Protein AF-A0A0W1R6W5-F1 (afdb_monomer_lite)

Radius of gyration: 18.82 Å; chains: 1; bounding box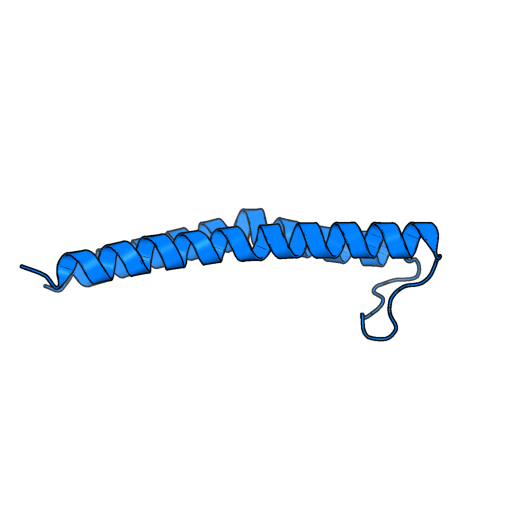: 54×17×51 Å

Secondary structure (DSSP, 8-state):
--HHHHHHHHHHHHHHHHHHHHHHHHHHHHHHHHHHHHHS---TTSPP-SSSHHHHHHHHHHHHHHIIIIIHHHHHHHHHHHHHHHHHT-

pLDDT: mean 73.28, std 10.13, range [45.28, 85.56]

Structure (mmCIF, N/CA/C/O backbone):
data_AF-A0A0W1R6W5-F1
#
_entry.id   AF-A0A0W1R6W5-F1
#
loop_
_atom_site.group_PDB
_atom_site.id
_atom_site.type_symbol
_atom_site.label_atom_id
_atom_site.label_alt_id
_atom_site.label_comp_id
_atom_site.label_asym_id
_atom_site.label_entity_id
_atom_site.label_seq_id
_atom_site.pdbx_PDB_ins_code
_atom_site.Cartn_x
_atom_site.Cartn_y
_atom_site.Cartn_z
_atom_site.occupancy
_atom_site.B_iso_or_equiv
_atom_site.auth_seq_id
_atom_site.auth_comp_id
_atom_site.auth_asym_id
_atom_site.auth_atom_id
_atom_site.pdbx_PDB_model_num
ATOM 1 N N . MET A 1 1 ? -35.680 -2.853 16.659 1.00 46.38 1 MET A N 1
ATOM 2 C CA . MET A 1 1 ? -34.745 -3.991 16.493 1.00 46.38 1 MET A CA 1
ATOM 3 C C . MET A 1 1 ? -34.049 -4.011 15.114 1.00 46.38 1 MET A C 1
ATOM 5 O O . MET A 1 1 ? -33.708 -5.079 14.637 1.00 46.38 1 MET A O 1
ATOM 9 N N . TYR A 1 2 ? -33.797 -2.854 14.473 1.00 48.72 2 TYR A N 1
ATOM 10 C CA . TYR A 1 2 ? -33.189 -2.768 13.123 1.00 48.72 2 TYR A CA 1
ATOM 11 C C . TYR A 1 2 ? -31.905 -1.911 13.059 1.00 48.72 2 TYR A C 1
ATOM 13 O O . TYR A 1 2 ? -31.228 -1.888 12.036 1.00 48.72 2 TYR A O 1
ATOM 21 N N . SER A 1 3 ? -31.519 -1.232 14.145 1.00 49.12 3 SER A N 1
ATOM 22 C CA . SER A 1 3 ? -30.357 -0.326 14.165 1.00 49.12 3 SER A CA 1
ATOM 23 C C . SER A 1 3 ? -29.006 -1.049 14.276 1.00 49.12 3 SER A C 1
ATOM 25 O O . SER A 1 3 ? -28.021 -0.597 13.700 1.00 49.12 3 SER A O 1
ATOM 27 N N . HIS A 1 4 ? -28.945 -2.201 14.953 1.00 45.28 4 HIS A N 1
ATOM 28 C CA . HIS A 1 4 ? -27.684 -2.926 15.175 1.00 45.28 4 HIS A CA 1
ATOM 29 C C . HIS A 1 4 ? -27.195 -3.729 13.955 1.00 45.28 4 HIS A C 1
ATOM 31 O O . HIS A 1 4 ? -25.998 -3.975 13.826 1.00 45.28 4 HIS A O 1
ATOM 37 N N . LEU A 1 5 ? -28.093 -4.108 13.038 1.00 49.44 5 LEU A N 1
ATOM 38 C CA . LEU A 1 5 ? -27.753 -4.863 11.822 1.00 49.44 5 LEU A CA 1
ATOM 39 C C . LEU A 1 5 ? -27.008 -4.002 10.794 1.00 49.44 5 LEU A C 1
ATOM 41 O O . LEU A 1 5 ? -26.051 -4.463 10.175 1.00 49.44 5 LEU A O 1
ATOM 45 N N . ARG A 1 6 ? -27.387 -2.725 10.669 1.00 51.34 6 ARG A N 1
ATOM 46 C CA . ARG A 1 6 ? -26.765 -1.790 9.723 1.00 51.34 6 ARG A CA 1
ATOM 47 C C . ARG A 1 6 ? -25.321 -1.450 10.109 1.00 51.34 6 ARG A C 1
ATOM 49 O O . ARG A 1 6 ? -24.470 -1.372 9.234 1.00 51.34 6 ARG A O 1
ATOM 56 N N . SER A 1 7 ? -25.046 -1.331 11.411 1.00 55.03 7 SER A N 1
ATOM 57 C CA . SER A 1 7 ? -23.709 -1.039 11.949 1.00 55.03 7 SER A CA 1
ATOM 58 C C . SER A 1 7 ? -22.726 -2.202 11.751 1.00 55.03 7 SER A C 1
ATOM 60 O O . SER A 1 7 ? -21.591 -1.980 11.330 1.00 55.03 7 SER A O 1
ATOM 62 N N . LYS A 1 8 ? -23.161 -3.453 11.961 1.00 55.62 8 LYS A N 1
ATOM 63 C CA . LYS A 1 8 ? -22.305 -4.633 11.738 1.00 55.62 8 LYS A CA 1
ATOM 64 C C . LYS A 1 8 ? -22.007 -4.873 10.258 1.00 55.62 8 LYS A C 1
ATOM 66 O O . LYS A 1 8 ? -20.872 -5.191 9.919 1.00 55.62 8 LYS A O 1
ATOM 71 N N . ALA A 1 9 ? -22.993 -4.660 9.383 1.00 62.00 9 ALA A N 1
ATOM 72 C CA . ALA A 1 9 ? -22.801 -4.745 7.936 1.00 62.00 9 ALA A CA 1
ATOM 73 C C . ALA A 1 9 ? -21.837 -3.663 7.421 1.00 62.00 9 ALA A C 1
ATOM 75 O O . ALA A 1 9 ? -20.931 -3.972 6.650 1.00 62.00 9 ALA A O 1
ATOM 76 N N . SER A 1 10 ? -21.957 -2.418 7.904 1.00 66.69 10 SER A N 1
ATOM 77 C CA . SER A 1 10 ? -20.992 -1.361 7.571 1.00 66.69 10 SER A CA 1
ATOM 78 C C . SER A 1 10 ? -19.584 -1.660 8.086 1.00 66.69 10 SER A C 1
ATOM 80 O O . SER A 1 10 ? -18.613 -1.280 7.445 1.00 66.69 10 SER A O 1
ATOM 82 N N . TYR A 1 11 ? -19.462 -2.372 9.209 1.00 65.12 11 TYR A N 1
ATOM 83 C CA . TYR A 1 11 ? -18.168 -2.752 9.771 1.00 65.12 11 TYR A CA 1
ATOM 84 C C . TYR A 1 11 ? -17.477 -3.847 8.964 1.00 65.12 11 TYR A C 1
ATOM 86 O O . TYR A 1 11 ? -16.299 -3.724 8.643 1.00 65.12 11 TYR A O 1
ATOM 94 N N . GLY A 1 12 ? -18.223 -4.891 8.589 1.00 71.56 12 GLY A N 1
ATOM 95 C CA . GLY A 1 12 ? -17.716 -5.931 7.694 1.00 71.56 12 GLY A CA 1
ATOM 96 C C . GLY A 1 12 ? -17.283 -5.358 6.345 1.00 71.56 12 GLY A C 1
ATOM 97 O O . GLY A 1 12 ? -16.232 -5.730 5.836 1.00 71.56 12 GLY A O 1
ATOM 98 N N . LEU A 1 13 ? -18.036 -4.388 5.814 1.00 77.81 13 LEU A N 1
ATOM 99 C CA . LEU A 1 13 ? -17.658 -3.661 4.601 1.00 77.81 13 LEU A CA 1
ATOM 100 C C . LEU A 1 13 ? -16.422 -2.779 4.794 1.00 77.81 13 LEU A C 1
ATOM 102 O O . LEU A 1 13 ? -15.574 -2.751 3.911 1.00 77.81 13 LEU A O 1
ATOM 106 N N . ALA A 1 14 ? -16.288 -2.086 5.928 1.00 72.62 14 ALA A N 1
A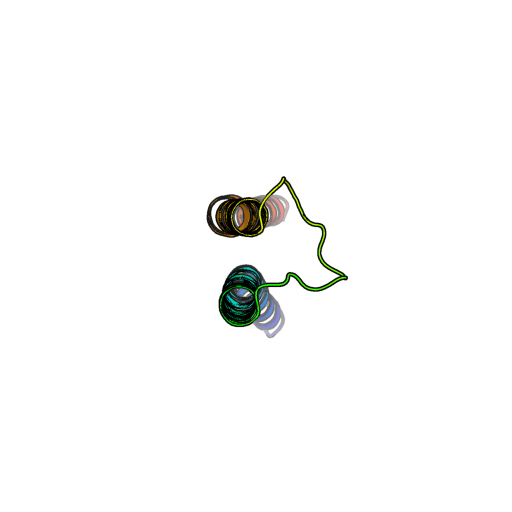TOM 107 C CA . ALA A 1 14 ? -15.118 -1.259 6.212 1.00 72.62 14 ALA A CA 1
ATOM 108 C C . ALA A 1 14 ? -13.843 -2.107 6.322 1.00 72.62 14 ALA A C 1
ATOM 110 O O . ALA A 1 14 ? -12.845 -1.792 5.684 1.00 72.62 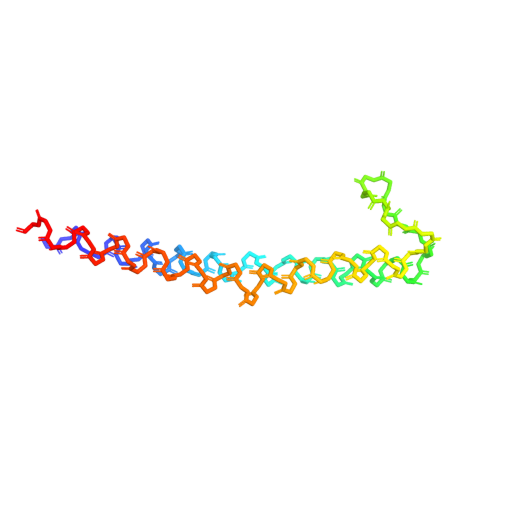14 ALA A O 1
ATOM 111 N N . VAL A 1 15 ? -13.892 -3.216 7.064 1.00 73.31 15 VAL A N 1
ATOM 112 C CA . VAL A 1 15 ? -12.765 -4.158 7.168 1.00 73.31 15 VAL A CA 1
ATOM 113 C C . VAL A 1 15 ? -12.473 -4.799 5.811 1.00 73.31 15 VAL A C 1
ATOM 115 O O . VAL A 1 15 ? -11.317 -4.864 5.403 1.00 73.31 15 VAL A O 1
ATOM 118 N N . GLY A 1 16 ? -13.515 -5.206 5.082 1.00 77.69 16 GLY A N 1
ATOM 119 C CA . GLY A 1 16 ? -13.384 -5.737 3.729 1.00 77.69 16 GLY A CA 1
ATOM 120 C C . GLY A 1 16 ? -12.706 -4.752 2.778 1.00 77.69 16 GLY A C 1
ATOM 121 O O . GLY A 1 16 ? -11.802 -5.149 2.056 1.00 77.69 16 GLY A O 1
ATOM 122 N N . LEU A 1 17 ? -13.068 -3.467 2.822 1.00 78.62 17 LEU A N 1
ATOM 123 C CA . LEU A 1 17 ? -12.423 -2.412 2.036 1.00 78.62 17 LEU A CA 1
ATOM 124 C C . LEU A 1 17 ? -10.968 -2.188 2.453 1.00 78.62 17 LEU A C 1
ATOM 126 O O . LEU A 1 17 ? -10.108 -2.089 1.586 1.00 78.62 17 LEU A O 1
ATOM 130 N N . ILE A 1 18 ? -10.675 -2.155 3.754 1.00 77.94 18 ILE A N 1
ATOM 131 C CA . ILE A 1 18 ? -9.306 -1.969 4.261 1.00 77.94 18 ILE A CA 1
ATOM 132 C C . ILE A 1 18 ? -8.375 -3.083 3.769 1.00 77.94 18 ILE A C 1
ATOM 134 O O . ILE A 1 18 ? -7.217 -2.809 3.481 1.00 77.94 18 ILE A O 1
ATOM 138 N N . VAL A 1 19 ? -8.872 -4.316 3.646 1.00 77.38 19 VAL A N 1
ATOM 139 C CA . VAL A 1 19 ? -8.098 -5.450 3.113 1.00 77.38 19 VAL A CA 1
ATOM 140 C C . VAL A 1 19 ? -8.102 -5.473 1.580 1.00 77.38 19 VAL A C 1
ATOM 142 O O . VAL A 1 19 ? -7.086 -5.772 0.961 1.00 77.38 19 VAL A O 1
ATOM 145 N N . ALA A 1 20 ? -9.224 -5.138 0.941 1.00 77.94 20 ALA A N 1
ATOM 146 C CA . ALA A 1 20 ? -9.356 -5.178 -0.514 1.00 77.94 20 ALA A CA 1
ATOM 147 C C . ALA A 1 20 ? -8.536 -4.092 -1.221 1.00 77.94 20 ALA A C 1
ATOM 149 O O . ALA A 1 20 ? -8.073 -4.322 -2.336 1.00 77.94 20 ALA A O 1
ATOM 150 N N . VAL A 1 21 ? -8.342 -2.929 -0.592 1.00 79.38 21 VAL A N 1
ATOM 151 C CA . VAL A 1 21 ? -7.551 -1.818 -1.144 1.00 79.38 21 VAL A CA 1
ATOM 152 C C . VAL A 1 21 ? -6.093 -2.220 -1.402 1.00 79.38 21 VAL A C 1
ATOM 154 O O . VAL A 1 21 ? -5.684 -2.128 -2.553 1.00 79.38 21 VAL A O 1
ATOM 157 N N . PRO A 1 22 ? -5.306 -2.708 -0.425 1.00 77.06 22 PRO A N 1
ATOM 158 C CA . PRO A 1 22 ? -3.927 -3.119 -0.681 1.00 77.06 22 PRO A CA 1
ATOM 159 C C . PRO A 1 22 ? -3.841 -4.276 -1.678 1.00 77.06 22 PRO A C 1
ATOM 161 O O . PRO A 1 22 ? -3.007 -4.224 -2.569 1.00 77.06 22 PRO A O 1
ATOM 164 N N . LEU A 1 23 ? -4.760 -5.249 -1.626 1.00 79.38 23 LEU A N 1
ATOM 165 C CA . LEU A 1 23 ? -4.775 -6.365 -2.583 1.00 79.38 23 LEU A CA 1
ATOM 166 C C . LEU A 1 23 ? -5.029 -5.914 -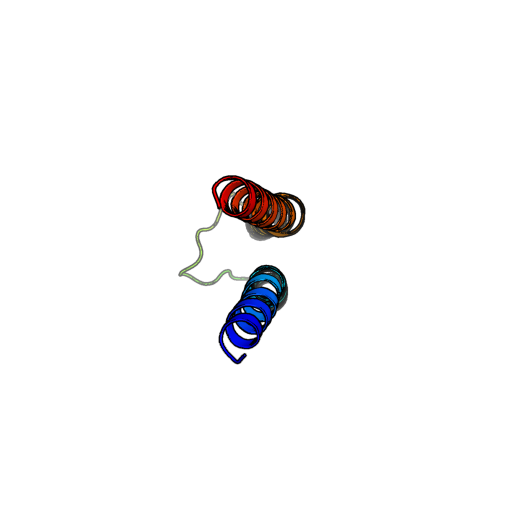4.028 1.00 79.38 23 LEU A C 1
ATOM 168 O O . LEU A 1 23 ? -4.387 -6.396 -4.960 1.00 79.38 23 LEU A O 1
ATOM 172 N N . THR A 1 24 ? -5.967 -4.986 -4.238 1.00 83.31 24 THR A N 1
ATOM 173 C CA . THR A 1 24 ? -6.198 -4.418 -5.577 1.00 83.31 24 THR A CA 1
ATOM 174 C C . THR A 1 24 ? -5.033 -3.544 -6.023 1.00 83.31 24 THR A C 1
ATOM 176 O O . THR A 1 24 ? -4.700 -3.542 -7.207 1.00 83.31 24 THR A O 1
ATOM 179 N N . LEU A 1 25 ? -4.382 -2.849 -5.090 1.00 79.75 25 LEU A N 1
ATOM 180 C CA . LEU A 1 25 ? -3.208 -2.033 -5.371 1.00 79.75 25 LEU A CA 1
ATOM 181 C C . LEU A 1 25 ? -1.987 -2.890 -5.747 1.00 79.75 25 LEU A C 1
ATOM 183 O O . LEU A 1 25 ? -1.303 -2.549 -6.707 1.00 79.75 25 LEU A O 1
ATOM 187 N N . GLU A 1 26 ? -1.763 -4.021 -5.072 1.00 79.19 26 GLU A N 1
ATOM 188 C CA . GLU A 1 26 ? -0.732 -5.017 -5.408 1.00 79.19 26 GLU A CA 1
ATOM 189 C C . GLU A 1 26 ? -0.956 -5.615 -6.800 1.00 79.19 26 GLU A C 1
ATOM 191 O O . GLU A 1 26 ? -0.023 -5.677 -7.597 1.00 79.19 26 GLU A O 1
ATOM 196 N N . LEU A 1 27 ? -2.196 -5.992 -7.135 1.00 82.81 27 LEU A N 1
ATOM 197 C CA . LEU A 1 27 ? -2.549 -6.494 -8.469 1.00 82.81 27 LEU A CA 1
ATOM 198 C C . LEU A 1 27 ? -2.291 -5.457 -9.567 1.00 82.81 27 LEU A C 1
ATOM 200 O O . LEU A 1 27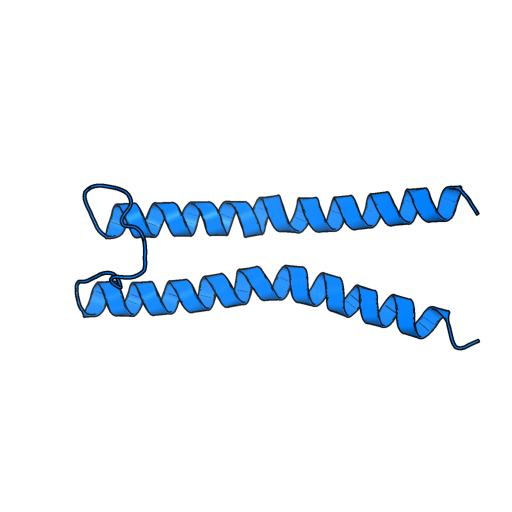 ? -1.723 -5.783 -10.611 1.00 82.81 27 LEU A O 1
ATOM 204 N N . LEU A 1 28 ? -2.697 -4.208 -9.330 1.00 82.44 28 LEU A N 1
ATOM 205 C CA . LEU A 1 28 ? -2.495 -3.117 -10.279 1.00 82.44 28 LEU A CA 1
ATOM 206 C C . LEU A 1 28 ? -1.000 -2.826 -10.475 1.00 82.44 28 LEU A C 1
ATOM 208 O O . LEU A 1 28 ? -0.552 -2.651 -11.607 1.00 82.44 28 LEU A O 1
ATOM 212 N N . PHE A 1 29 ? -0.223 -2.821 -9.387 1.00 78.75 29 PHE A N 1
ATOM 213 C CA . PHE A 1 29 ? 1.227 -2.649 -9.451 1.00 78.75 29 PHE A CA 1
ATOM 214 C C . PHE A 1 29 ? 1.920 -3.819 -10.141 1.00 78.75 29 PHE A C 1
ATOM 216 O O . PHE A 1 29 ? 2.818 -3.582 -10.941 1.00 78.75 29 PHE A O 1
ATOM 223 N N . GLY A 1 30 ? 1.498 -5.059 -9.889 1.00 78.56 30 GLY A N 1
ATOM 224 C CA . GLY A 1 30 ? 2.022 -6.234 -10.585 1.00 78.56 30 GLY A CA 1
ATOM 225 C C . GLY A 1 30 ? 1.841 -6.121 -12.098 1.00 78.56 30 GLY A C 1
ATOM 226 O O . GLY A 1 30 ? 2.795 -6.310 -12.845 1.00 78.56 30 GLY A O 1
ATOM 227 N N . HIS A 1 31 ? 0.655 -5.699 -12.543 1.00 81.19 31 HIS A N 1
ATOM 228 C CA . HIS A 1 31 ? 0.385 -5.494 -13.965 1.00 81.19 31 HIS A CA 1
ATOM 229 C C . HIS A 1 31 ? 1.226 -4.363 -14.576 1.00 81.19 31 HIS A C 1
ATOM 231 O O . HIS A 1 31 ? 1.786 -4.523 -15.657 1.00 81.19 31 HIS A O 1
ATOM 237 N N . LEU A 1 32 ? 1.367 -3.242 -13.859 1.00 78.44 32 LEU A N 1
ATOM 238 C CA . LEU A 1 32 ? 2.236 -2.140 -14.278 1.00 78.44 32 LEU A CA 1
ATOM 239 C C . LEU A 1 32 ? 3.698 -2.581 -14.380 1.00 78.44 32 LEU A C 1
ATOM 241 O O . LEU A 1 32 ? 4.383 -2.206 -15.325 1.00 78.44 32 LEU A O 1
ATOM 245 N N . LEU A 1 33 ? 4.187 -3.382 -13.433 1.00 77.62 33 LEU A N 1
ATOM 246 C CA . LEU A 1 33 ? 5.553 -3.897 -13.472 1.00 77.62 33 LEU A CA 1
ATOM 247 C C . LEU A 1 33 ? 5.767 -4.855 -14.641 1.00 77.62 33 LEU A C 1
ATOM 249 O O . LEU A 1 33 ? 6.803 -4.760 -15.293 1.00 77.62 33 LEU A O 1
ATOM 253 N N . ASP A 1 34 ? 4.796 -5.712 -14.950 1.00 80.56 34 ASP A N 1
ATOM 254 C CA . ASP A 1 34 ? 4.855 -6.577 -16.131 1.00 80.56 34 ASP A CA 1
ATOM 255 C C . ASP A 1 34 ? 4.918 -5.756 -17.430 1.00 80.56 34 ASP A C 1
ATOM 257 O O . ASP A 1 34 ? 5.752 -6.037 -18.294 1.00 80.56 34 ASP A O 1
ATOM 261 N N . GLU A 1 35 ? 4.107 -4.699 -17.560 1.00 76.94 35 GLU A N 1
ATOM 262 C CA . GLU A 1 35 ? 4.172 -3.781 -18.708 1.00 76.94 35 GLU A CA 1
ATOM 263 C C . GLU A 1 35 ? 5.516 -3.047 -18.791 1.00 76.94 35 GLU A C 1
ATOM 265 O O . GLU A 1 35 ? 6.082 -2.901 -19.876 1.00 76.94 35 GLU A O 1
ATOM 270 N N . VAL A 1 36 ? 6.063 -2.620 -17.654 1.00 75.50 36 VAL A N 1
ATOM 271 C CA . VAL A 1 36 ? 7.368 -1.956 -17.582 1.00 75.50 36 VAL A CA 1
ATOM 272 C C . VAL A 1 36 ? 8.503 -2.916 -17.942 1.00 75.50 36 VAL A C 1
ATOM 274 O O . VAL A 1 36 ? 9.438 -2.517 -18.633 1.00 75.50 36 VAL A O 1
ATOM 277 N N . VAL A 1 37 ? 8.443 -4.179 -17.516 1.00 75.88 37 VAL A N 1
ATOM 278 C CA . VAL A 1 37 ? 9.437 -5.206 -17.871 1.00 75.88 37 VAL A CA 1
ATOM 279 C C . VAL A 1 37 ? 9.338 -5.570 -19.354 1.00 75.88 37 VAL A C 1
ATOM 281 O O . VAL A 1 37 ? 10.366 -5.758 -20.004 1.00 75.88 37 VAL A O 1
ATOM 284 N N . ALA A 1 38 ? 8.124 -5.624 -19.908 1.00 78.38 38 ALA A N 1
ATOM 285 C CA . ALA A 1 38 ? 7.894 -5.935 -21.318 1.00 78.38 38 ALA A CA 1
ATOM 286 C C . ALA A 1 38 ? 8.229 -4.764 -22.263 1.00 78.38 38 ALA A C 1
ATOM 288 O O . ALA A 1 38 ? 8.736 -4.986 -23.363 1.00 78.38 38 ALA A O 1
ATOM 289 N N . GLY A 1 39 ? 7.939 -3.526 -21.852 1.00 74.06 39 GLY A N 1
ATOM 290 C CA . GLY A 1 39 ? 8.079 -2.309 -22.661 1.00 74.06 39 GLY A CA 1
ATOM 291 C C . GLY A 1 39 ? 9.301 -1.446 -22.331 1.00 74.06 39 GLY A C 1
ATOM 292 O O . GLY A 1 39 ? 9.629 -0.545 -23.101 1.00 74.06 39 GLY A O 1
ATOM 293 N N . GLY A 1 40 ? 9.977 -1.710 -21.212 1.00 66.19 40 GLY A N 1
ATOM 294 C CA . GLY A 1 40 ? 11.216 -1.055 -20.787 1.00 66.19 40 GLY A CA 1
ATOM 295 C C . GLY A 1 40 ? 11.077 0.375 -20.252 1.00 66.19 40 GLY A C 1
ATOM 296 O O . GLY A 1 40 ? 12.089 1.064 -20.149 1.00 66.19 40 GLY A O 1
ATOM 297 N N . GLN A 1 41 ? 9.868 0.851 -19.938 1.00 70.19 41 GLN A N 1
ATOM 298 C CA . GLN A 1 41 ? 9.622 2.260 -19.594 1.00 70.19 41 GLN A CA 1
ATOM 299 C C . GLN A 1 41 ? 8.538 2.422 -18.523 1.00 70.19 41 GLN A C 1
ATOM 301 O O . GLN A 1 41 ? 7.463 1.836 -18.642 1.00 70.19 41 GLN A O 1
ATOM 306 N N . PHE A 1 42 ? 8.820 3.225 -17.488 1.00 70.06 42 PHE A N 1
ATOM 307 C CA . PHE A 1 42 ? 7.841 3.596 -16.460 1.00 70.06 42 PHE A CA 1
ATOM 308 C C . PHE A 1 42 ? 6.847 4.636 -17.003 1.00 70.06 42 PHE A C 1
ATOM 310 O O . PHE A 1 42 ? 7.218 5.470 -17.835 1.00 70.06 42 PHE A O 1
ATOM 317 N N . PRO A 1 43 ? 5.578 4.628 -16.553 1.00 70.62 43 PRO A N 1
ATOM 318 C CA . PRO A 1 43 ? 4.634 5.665 -16.936 1.00 70.62 43 PRO A CA 1
ATOM 319 C C . PRO A 1 43 ? 5.114 7.056 -16.507 1.00 70.62 43 PRO A C 1
ATOM 321 O O . PRO A 1 43 ? 5.498 7.260 -15.361 1.00 70.62 43 PRO A O 1
ATOM 324 N N . TRP A 1 44 ? 4.992 8.038 -17.403 1.00 71.94 44 TRP A N 1
ATOM 325 C CA . TRP A 1 44 ? 5.418 9.435 -17.203 1.00 71.94 44 TRP A CA 1
ATOM 326 C C . TRP A 1 44 ? 4.802 10.148 -15.985 1.00 71.94 44 TRP A C 1
ATOM 328 O O . TRP A 1 44 ? 5.293 11.190 -15.559 1.00 71.94 44 TRP A O 1
ATOM 338 N N . TRP A 1 45 ? 3.703 9.619 -15.448 1.00 73.50 45 TRP A N 1
ATOM 339 C CA . TRP A 1 45 ? 3.019 10.146 -14.270 1.00 73.50 45 TRP A CA 1
ATOM 340 C C . TRP A 1 45 ? 3.520 9.534 -12.954 1.00 73.50 45 TRP A C 1
ATOM 342 O O . TRP A 1 45 ? 3.128 10.017 -11.889 1.00 73.50 45 TRP A O 1
ATOM 352 N N . LEU A 1 46 ? 4.361 8.492 -12.998 1.00 71.44 46 LEU A N 1
ATOM 353 C CA . LEU A 1 46 ? 4.895 7.849 -11.803 1.00 71.44 46 LEU A CA 1
ATOM 354 C C . LEU A 1 46 ? 6.306 8.374 -11.481 1.00 71.44 46 LEU A C 1
ATOM 356 O O . LEU A 1 46 ? 7.188 8.302 -12.335 1.00 71.44 46 LEU A O 1
ATOM 360 N N . PRO A 1 47 ? 6.545 8.888 -10.262 1.00 67.94 47 PRO A N 1
ATOM 361 C CA . PRO A 1 47 ? 7.874 9.321 -9.850 1.00 67.94 47 PRO A CA 1
ATOM 362 C C . PRO A 1 47 ? 8.898 8.181 -9.901 1.00 67.94 47 PRO A C 1
ATOM 364 O O . PRO A 1 47 ? 8.752 7.163 -9.225 1.00 67.94 47 PRO A O 1
ATOM 367 N N . GLU A 1 48 ? 9.967 8.374 -10.667 1.00 71.25 48 GLU A N 1
ATOM 368 C CA . GLU A 1 48 ? 11.107 7.463 -10.661 1.00 71.25 48 GLU A CA 1
ATOM 369 C C . GLU A 1 48 ? 11.964 7.715 -9.414 1.00 71.25 48 GLU A C 1
ATOM 371 O O . GLU A 1 48 ? 12.461 8.818 -9.176 1.00 71.25 48 GLU A O 1
ATOM 376 N N . PHE A 1 49 ? 12.127 6.678 -8.595 1.00 66.50 49 PHE A N 1
ATOM 377 C CA . PHE A 1 49 ? 12.978 6.698 -7.411 1.00 66.50 49 PHE A CA 1
ATOM 378 C C . PHE A 1 49 ? 14.247 5.885 -7.688 1.00 66.50 49 PHE A C 1
ATOM 380 O O . PHE A 1 49 ? 14.217 4.652 -7.726 1.00 66.50 49 PHE A O 1
ATOM 387 N N . GLY A 1 50 ? 15.371 6.580 -7.871 1.00 62.62 50 GLY A N 1
ATOM 388 C CA . GLY A 1 50 ? 16.690 5.978 -8.096 1.00 62.62 50 GLY A CA 1
ATOM 389 C C . GLY A 1 50 ? 17.159 6.029 -9.551 1.00 62.62 50 GLY A C 1
ATOM 390 O O . GLY A 1 50 ? 16.602 6.744 -10.375 1.00 62.62 50 GLY A O 1
ATOM 391 N N . THR A 1 51 ? 18.230 5.289 -9.850 1.00 64.81 51 THR A N 1
ATOM 392 C CA . THR A 1 51 ? 18.904 5.310 -11.165 1.00 64.81 51 THR A CA 1
ATOM 393 C C . THR A 1 51 ? 18.409 4.208 -12.106 1.00 64.81 51 THR A C 1
ATOM 395 O O . THR A 1 51 ? 18.797 4.169 -13.270 1.00 64.81 51 THR A O 1
ATOM 398 N N . THR A 1 52 ? 17.603 3.266 -11.603 1.00 73.50 52 THR A N 1
ATOM 399 C CA . THR A 1 52 ? 17.114 2.113 -12.370 1.00 73.50 52 THR A CA 1
ATOM 400 C C . THR A 1 52 ? 15.645 1.819 -12.078 1.00 73.50 52 THR A C 1
ATOM 402 O O . THR A 1 52 ? 15.187 1.917 -10.939 1.00 73.50 52 THR A O 1
ATOM 405 N N . ILE A 1 53 ? 14.935 1.362 -13.111 1.00 72.31 53 ILE A N 1
ATOM 406 C CA . ILE A 1 53 ? 13.530 0.925 -13.077 1.00 72.31 53 ILE A CA 1
ATOM 407 C C . ILE A 1 53 ? 13.270 -0.098 -11.958 1.00 72.31 53 ILE A C 1
ATOM 409 O O . ILE A 1 53 ? 12.293 0.011 -11.219 1.00 72.31 53 ILE A O 1
ATOM 413 N N . GLY A 1 54 ? 14.175 -1.068 -11.782 1.00 70.50 54 GLY A N 1
ATOM 414 C CA . GLY A 1 54 ? 14.051 -2.095 -10.742 1.00 70.50 54 GLY A CA 1
ATOM 415 C C . GLY A 1 54 ? 14.159 -1.541 -9.317 1.00 70.50 54 GLY A C 1
ATOM 416 O O . GLY A 1 54 ? 13.507 -2.042 -8.399 1.00 70.50 54 GLY A O 1
ATOM 417 N N . GLN A 1 55 ? 14.937 -0.476 -9.117 1.00 72.81 55 GLN A N 1
ATOM 418 C CA . GLN A 1 55 ? 15.068 0.182 -7.816 1.00 72.81 55 GLN A CA 1
ATOM 419 C C . GLN A 1 55 ? 13.811 0.989 -7.459 1.00 72.81 55 GLN A C 1
ATOM 421 O O . GLN A 1 55 ? 13.356 0.958 -6.315 1.00 72.81 55 GLN A O 1
ATOM 426 N N . THR A 1 56 ? 13.194 1.639 -8.449 1.00 76.94 56 THR A N 1
ATOM 427 C CA . THR A 1 56 ? 11.891 2.298 -8.283 1.00 76.94 56 THR A CA 1
ATOM 428 C C . THR A 1 56 ? 10.804 1.274 -7.960 1.00 76.94 56 THR A C 1
ATOM 430 O O . THR A 1 56 ? 10.115 1.409 -6.949 1.00 76.94 56 THR A O 1
ATOM 433 N N . ALA A 1 57 ? 10.707 0.205 -8.755 1.00 74.44 57 ALA A N 1
ATOM 434 C CA . ALA A 1 57 ? 9.753 -0.884 -8.557 1.00 74.44 57 ALA A CA 1
ATOM 435 C C . ALA A 1 57 ? 9.838 -1.498 -7.151 1.00 74.44 57 ALA A C 1
ATOM 437 O O . ALA A 1 57 ? 8.833 -1.600 -6.452 1.00 74.44 57 ALA A O 1
ATOM 438 N N . SER A 1 58 ? 11.047 -1.858 -6.713 1.00 80.19 58 SER A N 1
ATOM 439 C CA . SER A 1 58 ? 11.268 -2.441 -5.384 1.00 80.19 58 SER A CA 1
ATOM 440 C C . SER A 1 58 ? 10.938 -1.475 -4.247 1.00 80.19 58 SER A C 1
ATOM 442 O O . SER A 1 58 ? 10.387 -1.906 -3.240 1.00 80.19 58 SER A O 1
ATOM 444 N N . THR A 1 59 ? 11.196 -0.175 -4.409 1.00 82.75 59 THR A N 1
ATOM 445 C CA . THR A 1 59 ? 10.820 0.842 -3.411 1.00 82.75 59 THR A CA 1
ATOM 446 C C . THR A 1 59 ? 9.301 0.927 -3.248 1.00 82.75 59 THR A C 1
ATOM 448 O O . THR A 1 59 ? 8.802 0.943 -2.121 1.00 82.75 59 THR A O 1
ATOM 451 N N . TYR A 1 60 ? 8.557 0.938 -4.357 1.00 75.69 60 TYR A N 1
ATOM 452 C CA . TYR A 1 60 ? 7.094 0.932 -4.319 1.00 75.69 60 TYR A CA 1
ATOM 453 C C . TYR A 1 60 ? 6.533 -0.364 -3.734 1.00 75.69 60 TYR A C 1
ATOM 455 O O . TYR A 1 60 ? 5.648 -0.296 -2.884 1.00 75.69 60 TYR A O 1
ATOM 463 N N . LEU A 1 61 ? 7.074 -1.521 -4.128 1.00 81.19 61 LEU A N 1
ATOM 464 C CA . LEU A 1 61 ? 6.682 -2.813 -3.560 1.00 81.19 61 LEU A CA 1
ATOM 465 C C . LEU A 1 61 ? 6.936 -2.867 -2.052 1.00 81.19 61 LEU A C 1
ATOM 467 O O . LEU A 1 61 ? 6.067 -3.304 -1.312 1.00 81.19 61 LEU A O 1
ATOM 471 N N . LEU A 1 62 ? 8.074 -2.354 -1.582 1.00 85.00 62 LEU A N 1
ATOM 472 C CA . LEU A 1 62 ? 8.393 -2.307 -0.155 1.00 85.00 62 LEU A CA 1
ATOM 473 C C . LEU A 1 62 ? 7.414 -1.414 0.626 1.00 85.00 62 LEU A C 1
ATOM 475 O O . LEU A 1 62 ? 7.022 -1.744 1.743 1.00 85.00 62 LEU A O 1
ATOM 479 N N . LEU A 1 63 ? 7.014 -0.280 0.044 1.00 83.25 63 LEU A N 1
ATOM 480 C CA . LEU A 1 63 ? 5.998 0.609 0.615 1.00 83.25 63 LEU A CA 1
ATOM 481 C C . LEU A 1 63 ? 4.623 -0.061 0.673 1.00 83.25 63 LEU A C 1
ATOM 483 O O . LEU A 1 63 ? 3.926 0.074 1.679 1.00 83.25 63 LEU A O 1
ATOM 487 N N . LEU A 1 64 ? 4.249 -0.780 -0.386 1.00 81.19 64 LEU A N 1
ATOM 488 C CA . LEU A 1 64 ? 3.031 -1.584 -0.437 1.00 81.19 64 LEU A CA 1
ATOM 489 C C . LEU A 1 64 ? 3.053 -2.682 0.626 1.00 81.19 64 LEU A C 1
ATOM 491 O O . LEU A 1 64 ? 2.135 -2.728 1.435 1.00 81.19 64 LEU A O 1
ATOM 495 N N . ASP A 1 65 ? 4.127 -3.466 0.715 1.00 83.81 65 ASP A N 1
ATOM 496 C CA . ASP A 1 65 ? 4.300 -4.491 1.749 1.00 83.81 65 ASP A CA 1
ATOM 497 C C . ASP A 1 65 ? 4.211 -3.886 3.153 1.00 83.81 65 ASP A C 1
ATOM 499 O O . ASP A 1 65 ? 3.512 -4.409 4.021 1.00 83.81 65 ASP A O 1
ATOM 503 N N . ALA A 1 66 ? 4.866 -2.749 3.399 1.00 85.12 66 ALA A N 1
ATOM 504 C CA . ALA A 1 66 ? 4.764 -2.063 4.683 1.00 85.12 66 ALA A CA 1
ATOM 505 C C . ALA A 1 66 ? 3.315 -1.639 4.983 1.00 85.12 66 ALA A C 1
ATOM 507 O O . ALA A 1 66 ? 2.839 -1.794 6.111 1.00 85.12 66 ALA A O 1
ATOM 508 N N . LEU A 1 67 ? 2.579 -1.144 3.988 1.00 79.94 67 LEU A N 1
ATOM 509 C CA . LEU A 1 67 ? 1.171 -0.788 4.145 1.00 79.94 67 LEU A CA 1
ATOM 510 C C . LEU A 1 67 ? 0.298 -2.026 4.411 1.00 79.94 67 LEU A C 1
ATOM 512 O O . LEU A 1 67 ? -0.550 -1.993 5.304 1.00 79.94 67 LEU A O 1
ATOM 516 N N . THR A 1 68 ? 0.520 -3.118 3.683 1.00 80.12 68 THR A N 1
ATOM 517 C CA . THR A 1 68 ? -0.245 -4.365 3.797 1.00 80.12 68 THR A CA 1
ATOM 518 C C . THR A 1 68 ? 0.031 -5.067 5.128 1.00 80.12 68 THR A C 1
ATOM 520 O O . THR A 1 68 ? -0.906 -5.438 5.833 1.00 80.12 68 THR A O 1
ATOM 523 N N . TYR A 1 69 ? 1.295 -5.211 5.529 1.00 81.38 69 TYR A N 1
ATOM 524 C CA . TYR A 1 69 ? 1.676 -5.983 6.717 1.00 81.38 69 TYR A CA 1
ATOM 525 C C . TYR A 1 69 ? 1.725 -5.174 8.016 1.00 81.38 69 TYR A C 1
ATOM 527 O O . TYR A 1 69 ? 1.554 -5.757 9.085 1.00 81.38 69 TYR A O 1
ATOM 535 N N . LEU A 1 70 ? 1.937 -3.855 7.969 1.00 85.56 70 LEU A N 1
ATOM 536 C CA . LEU A 1 70 ? 1.925 -3.002 9.169 1.00 85.56 70 LEU A CA 1
ATOM 537 C C . LEU A 1 70 ? 0.717 -2.071 9.193 1.00 85.56 70 LEU A C 1
ATOM 539 O O . LEU A 1 70 ? 0.052 -1.959 10.223 1.00 85.56 70 LEU A O 1
ATOM 543 N N . GLY A 1 71 ? 0.406 -1.429 8.066 1.00 82.12 71 GLY A N 1
ATOM 544 C CA . GLY A 1 71 ? -0.698 -0.474 7.966 1.00 82.12 71 GLY A CA 1
ATOM 545 C C . GLY A 1 71 ? -2.060 -1.118 8.224 1.00 82.12 71 GLY A C 1
ATOM 546 O O . GLY A 1 71 ? -2.787 -0.670 9.112 1.00 82.12 71 GLY A O 1
ATOM 547 N N . VAL A 1 72 ? -2.396 -2.195 7.508 1.00 80.38 72 VAL A N 1
ATOM 548 C CA . VAL A 1 72 ? -3.694 -2.877 7.663 1.00 80.38 72 VAL A CA 1
ATOM 549 C C . VAL A 1 72 ? -3.909 -3.374 9.096 1.00 80.38 72 VAL A C 1
ATOM 551 O O . VAL A 1 72 ? -4.929 -3.000 9.685 1.00 80.38 72 VAL A O 1
ATOM 554 N N . PRO A 1 73 ? -2.988 -4.135 9.726 1.00 80.56 73 PRO A N 1
ATOM 555 C CA . PRO A 1 73 ? -3.183 -4.568 11.107 1.00 80.56 73 PRO A CA 1
ATOM 556 C C . PRO A 1 73 ? -3.273 -3.400 12.091 1.00 80.56 73 PRO A C 1
ATOM 558 O O . PRO A 1 73 ? -4.100 -3.449 13.001 1.00 80.56 73 PRO A O 1
ATOM 561 N N . ALA A 1 74 ? -2.487 -2.334 11.900 1.00 84.00 74 ALA A N 1
ATOM 562 C CA . ALA A 1 74 ? -2.546 -1.150 12.756 1.00 84.00 74 ALA A CA 1
ATOM 563 C C . ALA A 1 74 ? -3.907 -0.442 12.669 1.00 84.00 74 ALA A C 1
ATOM 565 O O . ALA A 1 74 ? -4.475 -0.076 13.700 1.00 84.00 74 ALA A O 1
ATOM 566 N N . VAL A 1 75 ? -4.465 -0.293 11.464 1.00 80.25 75 VAL A N 1
ATOM 567 C CA . VAL A 1 75 ? -5.794 0.305 11.262 1.00 80.25 75 VAL A CA 1
ATOM 568 C C . VAL A 1 75 ? -6.884 -0.574 11.874 1.00 80.25 75 VAL A C 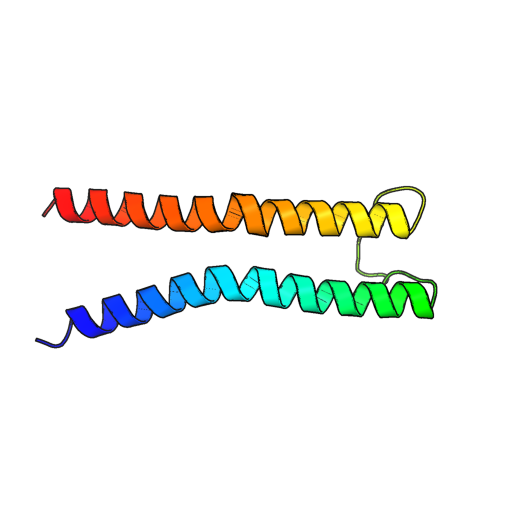1
ATOM 570 O O . VAL A 1 75 ? -7.754 -0.067 12.585 1.00 80.25 75 VAL A O 1
ATOM 573 N N . VAL A 1 76 ? -6.825 -1.892 11.659 1.00 82.62 76 VAL A N 1
ATOM 574 C CA . VAL A 1 76 ? -7.774 -2.845 12.260 1.00 82.62 76 VAL A CA 1
ATOM 575 C C . VAL A 1 76 ? -7.702 -2.793 13.789 1.00 82.62 76 VAL A C 1
ATOM 577 O O . VAL A 1 76 ? -8.739 -2.757 14.456 1.00 82.62 76 VAL A O 1
ATOM 580 N N . PHE A 1 77 ? -6.496 -2.721 14.355 1.00 82.94 77 PHE A N 1
ATOM 581 C CA . PHE A 1 77 ? -6.291 -2.582 15.793 1.00 82.94 77 PHE A CA 1
ATOM 582 C C . PHE A 1 77 ? -6.853 -1.259 16.327 1.00 82.94 77 PHE A C 1
ATOM 584 O O . PHE A 1 77 ? -7.604 -1.266 17.302 1.00 82.94 77 PHE A O 1
ATOM 591 N N . ALA A 1 78 ? -6.560 -0.133 15.670 1.00 80.88 78 ALA A N 1
ATOM 592 C CA . ALA A 1 78 ? -7.067 1.182 16.059 1.00 80.88 78 ALA A CA 1
ATOM 593 C C . ALA A 1 78 ? -8.604 1.238 16.039 1.00 80.88 78 ALA A C 1
ATOM 595 O O . ALA A 1 78 ? -9.216 1.763 16.972 1.00 80.88 78 ALA A O 1
ATOM 596 N N . LEU A 1 79 ? -9.234 0.640 15.023 1.00 80.00 79 LEU A N 1
ATOM 597 C CA . LEU A 1 79 ? -10.690 0.500 14.946 1.00 80.00 79 LEU A CA 1
ATOM 598 C C . LEU A 1 79 ? -11.245 -0.338 16.103 1.00 80.00 79 LEU A C 1
ATOM 600 O O . LEU A 1 79 ? -12.230 0.059 16.732 1.00 80.00 79 LEU A O 1
ATOM 604 N N . GLY A 1 80 ? -10.589 -1.456 16.428 1.00 81.06 80 GLY A N 1
ATOM 605 C CA . GLY A 1 80 ? -10.939 -2.293 17.575 1.00 81.06 80 GLY A CA 1
ATOM 606 C C . GLY A 1 80 ? -10.852 -1.542 18.908 1.00 81.06 80 GLY A C 1
ATOM 607 O O . GLY A 1 80 ? -11.799 -1.582 19.696 1.00 81.06 80 GLY A O 1
ATOM 608 N N . VAL A 1 81 ? -9.760 -0.804 19.136 1.00 82.88 81 VAL A N 1
ATOM 609 C CA . VAL A 1 81 ? -9.555 0.017 20.344 1.00 82.88 81 VAL A CA 1
ATOM 610 C C . VAL A 1 81 ? -10.606 1.117 20.447 1.00 82.88 81 VAL A C 1
ATOM 612 O O . VAL A 1 81 ? -11.216 1.276 21.502 1.00 82.88 81 VAL A O 1
ATOM 615 N N . HIS A 1 82 ? -10.869 1.839 19.357 1.00 78.50 82 HIS A N 1
ATOM 616 C CA . HIS A 1 82 ? -11.871 2.904 19.333 1.00 78.50 82 HIS A CA 1
ATOM 617 C C . HIS A 1 82 ? -13.284 2.378 19.639 1.00 78.50 82 HIS A C 1
ATOM 619 O O . HIS A 1 82 ? -14.078 3.038 20.310 1.00 78.50 82 HIS A O 1
ATOM 625 N N . TYR A 1 83 ? -13.619 1.174 19.171 1.00 75.12 83 TYR A N 1
ATOM 626 C CA . TYR A 1 83 ? -14.893 0.538 19.516 1.00 75.12 83 TYR A CA 1
ATOM 627 C C . TYR A 1 83 ? -14.958 0.097 20.977 1.00 75.12 83 TYR A C 1
ATOM 629 O O . TYR A 1 83 ? -16.005 0.239 21.613 1.00 75.12 83 TYR A O 1
ATOM 637 N N . ALA A 1 84 ? -13.856 -0.426 21.517 1.00 72.75 84 ALA A N 1
ATOM 638 C CA . ALA A 1 84 ? -13.780 -0.821 22.917 1.00 72.75 84 ALA A CA 1
ATOM 639 C C . ALA A 1 84 ? -13.970 0.384 23.851 1.00 72.75 84 ALA A C 1
ATOM 641 O O . ALA A 1 84 ? -14.770 0.305 24.782 1.00 72.75 84 ALA A O 1
ATOM 642 N N . THR A 1 85 ? -13.318 1.514 23.560 1.00 75.19 85 THR A N 1
ATOM 643 C CA . THR A 1 85 ? -13.445 2.745 24.355 1.00 75.19 85 THR A CA 1
ATOM 644 C C . THR A 1 85 ? -14.824 3.391 24.223 1.00 75.19 85 THR A C 1
ATOM 646 O O . THR A 1 85 ? -15.378 3.832 25.228 1.00 75.19 85 THR A O 1
ATOM 649 N N . MET A 1 86 ? -15.439 3.384 23.033 1.00 65.06 86 MET A N 1
ATOM 650 C CA . MET A 1 86 ? -16.827 3.848 22.865 1.00 65.06 86 MET A CA 1
ATOM 651 C C . MET A 1 86 ? -17.826 3.028 23.690 1.00 65.06 86 MET A C 1
ATOM 653 O O . MET A 1 86 ? -18.738 3.599 24.283 1.00 65.06 86 MET A O 1
ATOM 657 N N . LYS A 1 87 ? -17.654 1.701 23.755 1.00 59.00 87 LYS A N 1
ATOM 658 C CA . LYS A 1 87 ? -18.543 0.815 24.523 1.00 59.00 87 LYS A CA 1
ATOM 659 C C . LYS A 1 87 ? -18.412 1.007 26.040 1.00 59.00 87 LYS A C 1
ATOM 661 O O . LYS A 1 87 ? -19.339 0.673 26.762 1.00 59.00 87 LYS A O 1
ATOM 666 N N . GLN A 1 88 ? -17.276 1.508 26.522 1.00 59.34 88 GLN A N 1
ATOM 667 C CA . GLN A 1 88 ? -16.999 1.667 27.953 1.00 59.34 88 GLN A CA 1
ATOM 668 C C . GLN A 1 88 ? -17.572 2.965 28.554 1.00 59.34 88 GLN A C 1
ATOM 670 O O . GLN A 1 88 ? -17.700 3.063 29.769 1.00 59.34 88 GLN A O 1
ATOM 675 N N . ASN A 1 89 ? -17.930 3.940 27.710 1.00 52.44 89 ASN A N 1
ATOM 676 C CA . ASN A 1 89 ? -18.528 5.226 28.097 1.00 52.44 89 ASN A CA 1
ATOM 677 C C . ASN A 1 89 ? -20.070 5.257 27.979 1.00 52.44 89 ASN A C 1
ATOM 679 O O . ASN A 1 89 ? -20.659 6.333 28.071 1.00 52.44 89 ASN A O 1
ATOM 683 N N . THR A 1 90 ? -20.720 4.114 27.731 1.00 48.41 90 THR A N 1
ATOM 684 C CA . THR A 1 90 ? -22.190 3.943 27.720 1.00 48.41 90 THR A CA 1
ATOM 685 C C . THR A 1 90 ? -22.588 2.937 28.785 1.00 48.41 90 THR A C 1
ATOM 687 O O . THR A 1 90 ? -23.612 3.177 29.459 1.00 48.41 90 THR A O 1
#

Foldseek 3Di:
DPVVVVVVVVVVVVLVCLQVVLVVVVVVLVVQVVCCVVVVDHPPPDDQDDDHPVVSSVVVVVVSCCCNVPVSVVVVVVVVVVVVVVVVVD

Organism: NCBI:txid1514971

Sequence (90 aa):
MYSHLRSKASYGLAVGLIVAVPLTLELLFGHLLDEVVAGGQFPWWLPEFGTTIGQTASTYLLLLDALTYLGVPAVVFALGVHYATMKQNT